Protein AF-A0A7L5YR96-F1 (afdb_monomer)

pLDDT: mean 76.92, std 17.86, range [27.09, 94.38]

Structure (mmCIF, N/CA/C/O backbone):
data_AF-A0A7L5YR96-F1
#
_entry.id   AF-A0A7L5YR96-F1
#
loop_
_atom_site.group_PDB
_atom_site.id
_atom_site.type_symbol
_atom_site.label_atom_id
_atom_site.label_alt_id
_atom_site.label_comp_id
_atom_site.label_asym_id
_atom_site.label_entity_id
_atom_site.label_seq_id
_atom_site.pdbx_PDB_ins_code
_atom_site.Cartn_x
_atom_site.Cartn_y
_atom_site.Cartn_z
_atom_site.occupancy
_atom_site.B_iso_or_equiv
_atom_site.auth_seq_id
_atom_site.auth_comp_id
_atom_site.auth_asym_id
_atom_site.auth_atom_id
_atom_site.pdbx_PDB_model_num
ATOM 1 N N . MET A 1 1 ? 15.040 -2.020 7.146 1.00 27.22 1 MET A N 1
ATOM 2 C CA . MET A 1 1 ? 15.777 -1.276 6.102 1.00 27.22 1 MET A CA 1
ATOM 3 C C . MET A 1 1 ? 15.332 -1.789 4.742 1.00 27.22 1 MET A C 1
ATOM 5 O O . MET A 1 1 ? 15.624 -2.939 4.433 1.00 27.22 1 MET A O 1
ATOM 9 N N . VAL A 1 2 ? 14.549 -1.013 3.989 1.00 30.62 2 VAL A N 1
ATOM 10 C CA . VAL A 1 2 ? 14.102 -1.391 2.637 1.00 30.62 2 VAL A CA 1
ATOM 11 C C . VAL A 1 2 ? 14.179 -0.162 1.739 1.00 30.62 2 VAL A C 1
ATOM 13 O O . VAL A 1 2 ? 13.754 0.919 2.130 1.00 30.62 2 VAL A O 1
ATOM 16 N N . GLN A 1 3 ? 14.784 -0.348 0.570 1.00 27.09 3 GLN A N 1
ATOM 17 C CA . GLN A 1 3 ? 14.996 0.653 -0.468 1.00 27.09 3 GLN A CA 1
ATOM 18 C C . GLN A 1 3 ? 13.941 0.421 -1.555 1.00 27.09 3 GLN A C 1
ATOM 20 O O . GLN A 1 3 ? 13.821 -0.707 -2.019 1.00 27.09 3 GLN A O 1
ATOM 25 N N . VAL A 1 4 ? 13.187 1.455 -1.941 1.00 32.78 4 VAL A N 1
ATOM 26 C CA . VAL A 1 4 ? 12.098 1.356 -2.932 1.00 32.78 4 VAL A CA 1
ATOM 27 C C . VAL A 1 4 ? 12.521 2.068 -4.227 1.00 32.78 4 VAL A C 1
ATOM 29 O O . VAL A 1 4 ? 12.749 3.278 -4.185 1.00 32.78 4 VAL A O 1
ATOM 32 N N . PRO A 1 5 ? 12.679 1.363 -5.362 1.00 31.62 5 PRO A N 1
ATOM 33 C CA . PRO A 1 5 ? 13.009 1.973 -6.652 1.00 31.62 5 PRO A CA 1
ATOM 34 C C . PRO A 1 5 ? 11.765 2.454 -7.430 1.00 31.62 5 PRO A C 1
ATOM 36 O O . PRO A 1 5 ? 10.662 1.944 -7.249 1.00 31.62 5 PRO A O 1
ATOM 39 N N . ILE A 1 6 ? 11.965 3.431 -8.323 1.00 39.16 6 ILE A N 1
ATOM 40 C CA . ILE A 1 6 ? 10.932 4.061 -9.167 1.00 39.16 6 ILE A CA 1
ATOM 41 C C . ILE A 1 6 ? 10.651 3.191 -10.405 1.00 39.1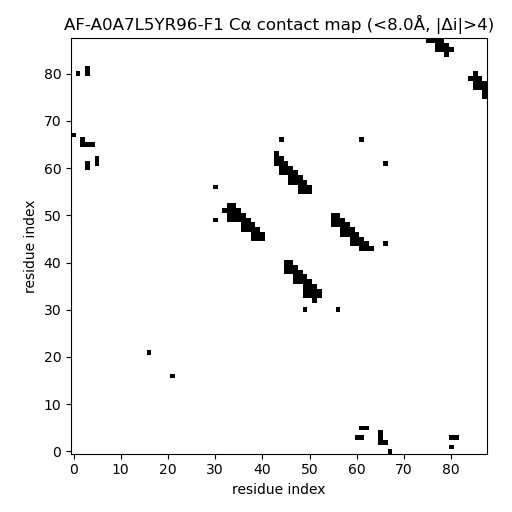6 6 ILE A C 1
ATOM 43 O O . ILE A 1 6 ? 11.584 2.792 -11.102 1.00 39.16 6 ILE A O 1
ATOM 47 N N . ILE A 1 7 ? 9.375 2.930 -10.715 1.00 47.34 7 ILE A N 1
ATOM 48 C CA . ILE A 1 7 ? 8.951 2.202 -11.924 1.00 47.34 7 ILE A CA 1
ATOM 49 C C . ILE A 1 7 ? 8.549 3.216 -13.005 1.00 47.34 7 ILE A C 1
ATOM 51 O O . ILE A 1 7 ? 7.482 3.817 -12.927 1.00 47.34 7 ILE A O 1
ATOM 55 N N . GLY A 1 8 ? 9.390 3.390 -14.028 1.00 38.50 8 GLY A N 1
ATOM 56 C CA . GLY A 1 8 ? 9.068 4.134 -15.250 1.00 38.50 8 GLY A CA 1
ATOM 57 C C . GLY A 1 8 ? 9.388 3.291 -16.485 1.00 38.50 8 GLY A C 1
ATOM 58 O O . GLY A 1 8 ? 10.531 2.880 -16.662 1.00 38.50 8 GLY A O 1
ATOM 59 N N . GLY A 1 9 ? 8.394 3.011 -17.332 1.00 42.75 9 GLY A N 1
ATOM 60 C CA . GLY A 1 9 ? 8.559 2.230 -18.564 1.00 42.75 9 GLY A CA 1
ATOM 61 C C . GLY A 1 9 ? 7.949 2.941 -19.773 1.00 42.75 9 GLY A C 1
ATOM 62 O O . GLY A 1 9 ? 6.752 3.217 -19.782 1.00 42.75 9 GLY A O 1
ATOM 63 N N . ARG A 1 10 ? 8.783 3.243 -20.780 1.00 47.28 10 ARG A N 1
ATOM 64 C CA . ARG A 1 10 ? 8.402 3.780 -22.102 1.00 47.28 10 ARG A CA 1
ATOM 65 C C . ARG A 1 10 ? 7.649 2.718 -22.914 1.00 47.28 10 ARG A C 1
ATOM 67 O O . ARG A 1 10 ? 8.073 1.567 -22.952 1.00 47.28 10 ARG A O 1
ATOM 74 N N . GLY A 1 11 ? 6.554 3.121 -23.560 1.00 45.53 11 GLY A N 1
ATOM 75 C CA . GLY A 1 11 ? 5.682 2.252 -24.352 1.00 45.53 11 GLY A CA 1
ATOM 76 C C . GLY A 1 11 ? 6.218 1.917 -25.748 1.00 45.53 11 GLY A C 1
ATOM 77 O O . GLY A 1 11 ? 6.778 2.773 -26.429 1.00 45.53 11 GLY A O 1
ATOM 78 N N . GLY A 1 12 ? 5.989 0.670 -26.158 1.00 41.38 12 GLY A N 1
ATOM 79 C CA . GLY A 1 12 ? 6.110 0.148 -27.518 1.00 41.38 12 GLY A CA 1
ATOM 80 C C . GLY A 1 12 ? 5.244 -1.111 -27.638 1.00 41.38 12 GLY A C 1
ATOM 81 O O . GLY A 1 12 ? 5.222 -1.924 -26.711 1.00 41.38 12 GLY A O 1
ATOM 82 N N . ASP A 1 13 ? 4.485 -1.232 -28.728 1.00 59.47 13 ASP A N 1
ATOM 83 C CA . ASP A 1 13 ? 3.529 -2.316 -28.970 1.00 59.47 13 ASP A CA 1
ATOM 84 C C . ASP A 1 13 ? 4.212 -3.685 -29.027 1.00 59.47 13 ASP A C 1
ATOM 86 O O . ASP A 1 13 ? 4.865 -4.053 -30.001 1.00 59.47 13 ASP A O 1
ATOM 90 N N . VAL A 1 14 ? 4.018 -4.472 -27.971 1.00 53.03 14 VAL A N 1
ATOM 91 C CA . VAL A 1 14 ? 4.382 -5.886 -27.911 1.00 53.03 14 VAL A CA 1
ATOM 92 C C . VAL A 1 14 ? 3.228 -6.609 -27.218 1.00 53.03 14 VAL A C 1
ATOM 94 O O . VAL A 1 14 ? 2.766 -6.170 -26.162 1.00 53.03 14 VAL A O 1
ATOM 97 N N . LYS A 1 15 ? 2.765 -7.747 -27.763 1.00 58.09 15 LYS A N 1
ATOM 98 C CA . LYS A 1 15 ? 2.035 -8.767 -26.981 1.00 58.09 15 LYS A CA 1
ATOM 99 C C . LYS 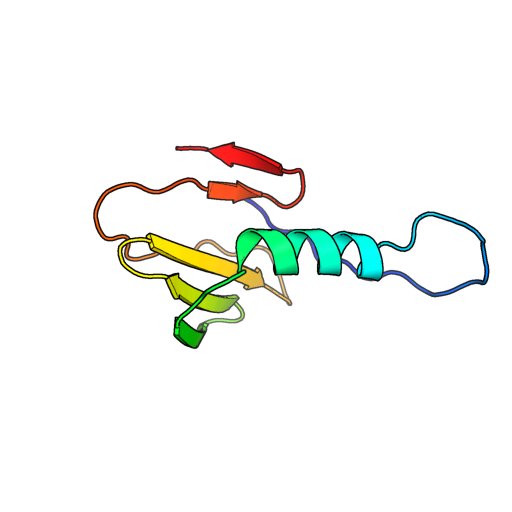A 1 15 ? 3.011 -9.361 -25.953 1.00 58.09 15 LYS A C 1
ATOM 101 O O . LYS A 1 15 ? 3.477 -10.484 -26.087 1.00 58.09 15 LYS A O 1
ATOM 106 N N . GLY A 1 16 ? 3.381 -8.550 -24.975 1.00 58.94 16 GLY A N 1
ATOM 107 C CA . GLY A 1 16 ? 4.249 -8.870 -23.856 1.00 58.94 16 GLY A CA 1
ATOM 108 C C . GLY A 1 16 ? 3.495 -8.681 -22.541 1.00 58.94 16 GLY A C 1
ATOM 109 O O . GLY A 1 16 ? 2.366 -8.172 -22.548 1.00 58.94 16 GLY A O 1
ATOM 110 N N . PRO A 1 17 ? 4.086 -9.111 -21.413 1.00 69.06 17 PRO A N 1
ATOM 111 C CA . PRO A 1 17 ? 3.504 -8.901 -20.091 1.00 69.06 17 PRO A CA 1
ATOM 112 C C . PRO A 1 17 ? 3.105 -7.433 -19.947 1.00 69.06 17 PRO A C 1
ATOM 114 O O . PRO A 1 17 ? 3.891 -6.550 -20.282 1.00 69.06 17 PRO A O 1
ATOM 117 N N . ARG A 1 18 ? 1.864 -7.179 -19.515 1.00 80.88 18 ARG A N 1
ATOM 118 C CA . ARG A 1 18 ? 1.308 -5.831 -19.346 1.00 80.88 18 ARG A CA 1
ATOM 119 C C . ARG A 1 18 ? 1.549 -5.417 -17.898 1.00 80.88 18 ARG A C 1
ATOM 121 O O . ARG A 1 18 ? 0.695 -5.702 -17.057 1.00 80.88 18 ARG A O 1
ATOM 128 N N . PRO A 1 19 ? 2.662 -4.736 -17.568 1.00 77.31 19 PRO A N 1
ATOM 129 C CA . PRO A 1 19 ? 3.098 -4.622 -16.179 1.00 77.31 19 PRO A CA 1
ATOM 130 C C . PRO A 1 19 ? 2.100 -3.819 -15.341 1.00 77.31 19 PRO A C 1
ATOM 132 O O . PRO A 1 19 ? 1.825 -4.166 -14.198 1.00 77.31 19 PRO A O 1
ATOM 135 N N . ALA A 1 20 ? 1.470 -2.805 -15.943 1.00 77.62 20 ALA A N 1
ATOM 136 C CA . ALA A 1 20 ? 0.396 -2.044 -15.310 1.00 77.62 20 ALA A CA 1
ATOM 137 C C . ALA A 1 20 ? -0.849 -2.901 -15.017 1.00 77.62 20 ALA A C 1
ATOM 139 O O . ALA A 1 20 ? -1.4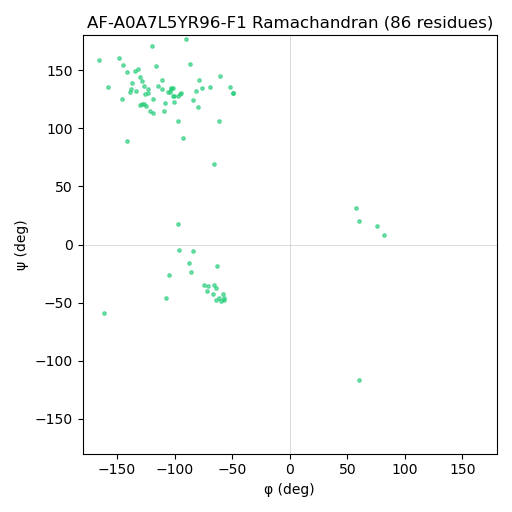73 -2.745 -13.970 1.00 77.62 20 ALA A O 1
ATOM 140 N N . PHE A 1 21 ? -1.202 -3.832 -15.909 1.00 81.81 21 PHE A N 1
ATOM 141 C CA . PHE A 1 21 ? -2.348 -4.721 -15.710 1.00 81.81 21 PHE A CA 1
ATOM 142 C C . PHE A 1 21 ? -2.072 -5.760 -14.618 1.00 81.81 21 PHE A C 1
ATOM 144 O O . PHE A 1 21 ? -2.939 -6.031 -13.790 1.00 81.81 21 PHE A O 1
ATOM 151 N N . ASP A 1 22 ? -0.860 -6.308 -14.563 1.00 81.44 22 ASP A N 1
ATOM 152 C CA . ASP A 1 22 ? -0.475 -7.257 -13.514 1.00 81.44 22 ASP A CA 1
ATOM 153 C C . ASP A 1 22 ? -0.328 -6.577 -12.141 1.00 81.44 22 ASP A C 1
ATOM 155 O O . ASP A 1 22 ? -0.753 -7.131 -11.120 1.00 81.44 22 ASP A O 1
ATOM 159 N N . ALA A 1 23 ? 0.167 -5.335 -12.110 1.00 74.56 23 ALA A N 1
ATOM 160 C CA . ALA A 1 23 ? 0.143 -4.502 -10.912 1.00 74.56 23 ALA A CA 1
ATOM 161 C C . ALA A 1 23 ? -1.299 -4.240 -10.451 1.00 74.56 23 ALA A C 1
ATOM 163 O O . ALA A 1 23 ? -1.611 -4.437 -9.277 1.00 74.56 23 ALA A O 1
ATOM 164 N N . PHE A 1 24 ? -2.201 -3.886 -11.375 1.00 79.62 24 PHE A N 1
ATOM 165 C CA . PHE A 1 24 ? -3.616 -3.683 -11.065 1.00 79.62 24 PHE A CA 1
ATOM 166 C C . PHE A 1 24 ? -4.260 -4.927 -10.441 1.00 79.62 24 PHE A C 1
ATOM 168 O O . PHE A 1 24 ? -4.888 -4.809 -9.392 1.00 79.62 24 PHE A O 1
ATOM 175 N N . LYS A 1 25 ? -4.057 -6.126 -11.012 1.00 83.25 25 LYS A N 1
ATOM 176 C CA . LYS A 1 25 ? -4.576 -7.381 -10.428 1.00 83.25 25 LYS A CA 1
ATOM 177 C C . LYS A 1 25 ? -4.076 -7.589 -9.001 1.00 83.25 25 LYS A C 1
ATOM 179 O O . LYS A 1 25 ? -4.855 -7.921 -8.111 1.00 83.25 25 LYS A O 1
ATOM 184 N N . THR A 1 26 ? -2.777 -7.383 -8.788 1.00 81.12 26 THR A N 1
ATOM 185 C CA . THR A 1 26 ? -2.136 -7.537 -7.476 1.00 81.12 26 THR A CA 1
ATOM 186 C C . THR A 1 26 ? -2.752 -6.598 -6.445 1.00 81.12 26 THR A C 1
ATOM 188 O O . THR A 1 26 ? -3.121 -7.036 -5.352 1.00 81.12 26 THR A O 1
ATOM 191 N N . VAL A 1 27 ? -2.887 -5.320 -6.804 1.00 80.75 27 VAL A N 1
ATOM 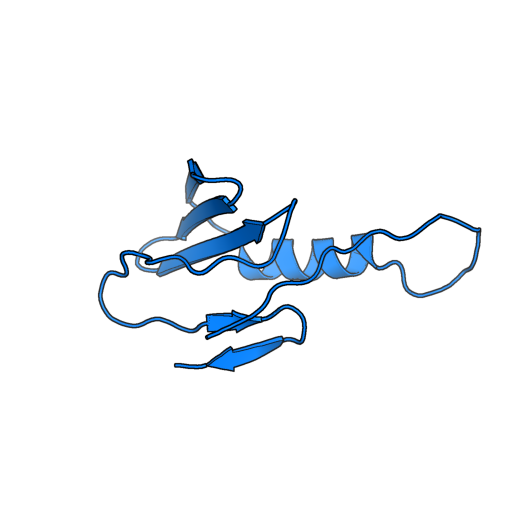192 C CA . VAL A 1 27 ? -3.459 -4.277 -5.946 1.00 80.75 27 VAL A CA 1
ATOM 193 C C . VAL A 1 27 ? -4.928 -4.567 -5.656 1.00 80.75 27 VAL A C 1
ATOM 195 O O . VAL A 1 27 ? -5.322 -4.574 -4.492 1.00 80.75 27 VAL A O 1
ATOM 198 N N . ALA A 1 28 ? -5.721 -4.884 -6.681 1.00 83.38 28 ALA A N 1
ATOM 199 C CA . ALA A 1 28 ? -7.134 -5.213 -6.531 1.00 83.38 28 ALA A CA 1
ATOM 200 C C . ALA A 1 28 ? -7.343 -6.404 -5.583 1.00 83.38 28 ALA A C 1
ATOM 202 O O . ALA A 1 28 ? -8.200 -6.340 -4.707 1.00 83.38 28 ALA A O 1
ATOM 203 N N . ALA A 1 29 ? -6.521 -7.452 -5.688 1.00 82.44 29 ALA A N 1
ATOM 204 C CA . ALA A 1 29 ? -6.602 -8.613 -4.803 1.00 82.44 29 ALA A CA 1
ATOM 205 C C . ALA A 1 29 ? -6.239 -8.282 -3.344 1.00 82.44 29 ALA A C 1
ATOM 207 O O . ALA A 1 29 ? -6.914 -8.730 -2.418 1.00 82.44 29 ALA A O 1
ATOM 208 N N . HIS A 1 30 ? -5.184 -7.493 -3.114 1.00 76.94 30 HIS A N 1
ATOM 209 C CA . HIS A 1 30 ? -4.734 -7.175 -1.753 1.00 76.94 30 HIS A CA 1
ATOM 210 C C . HIS A 1 30 ? -5.644 -6.172 -1.045 1.00 76.94 30 HIS A C 1
ATOM 212 O O . HIS A 1 30 ? -5.841 -6.276 0.170 1.00 76.94 30 HIS A O 1
ATOM 218 N N . LEU A 1 31 ? -6.205 -5.227 -1.800 1.00 82.62 31 LEU A N 1
ATOM 219 C CA . LEU A 1 31 ? -7.025 -4.143 -1.272 1.00 82.62 31 LEU A CA 1
ATOM 220 C C . LEU A 1 31 ? -8.528 -4.434 -1.333 1.00 82.62 31 LEU A C 1
ATOM 222 O O . LEU A 1 31 ? -9.304 -3.647 -0.804 1.00 82.62 31 LEU A O 1
ATOM 226 N N . ALA A 1 32 ? -8.964 -5.553 -1.917 1.00 87.25 32 ALA A N 1
ATOM 227 C CA . ALA A 1 32 ? -10.377 -5.919 -1.946 1.00 87.25 32 ALA A CA 1
ATOM 228 C C . ALA A 1 32 ? -11.023 -5.816 -0.550 1.00 87.25 32 ALA A C 1
ATOM 230 O O . ALA A 1 32 ? -10.491 -6.326 0.447 1.00 87.25 32 ALA A O 1
ATOM 231 N N . GLY A 1 33 ? -12.173 -5.139 -0.505 1.00 89.06 33 GLY A N 1
ATOM 232 C CA . GLY A 1 33 ? -12.981 -4.973 0.701 1.00 89.06 33 GLY A CA 1
ATOM 233 C C . GLY A 1 33 ? -12.456 -3.956 1.717 1.00 89.06 33 GLY A C 1
ATOM 234 O O . GLY A 1 33 ? -12.900 -4.003 2.861 1.00 89.06 33 GLY A O 1
ATOM 235 N N . PHE A 1 34 ? -11.520 -3.065 1.362 1.00 92.62 34 PHE A N 1
ATOM 236 C CA . PHE A 1 34 ? -11.195 -1.935 2.240 1.00 92.62 34 PHE A CA 1
ATOM 237 C C . PHE A 1 34 ? -12.435 -1.051 2.465 1.00 92.62 34 PHE A C 1
ATOM 239 O O . PHE A 1 34 ? -13.253 -0.869 1.565 1.00 92.62 34 PHE A O 1
ATOM 246 N N . THR A 1 35 ? -12.565 -0.496 3.665 1.00 94.38 35 THR A N 1
ATOM 2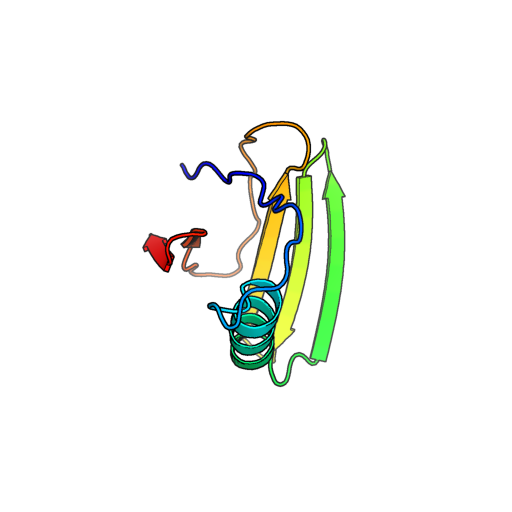47 C CA . THR A 1 35 ? -13.689 0.364 4.068 1.00 94.38 35 THR A CA 1
ATOM 248 C C . THR A 1 35 ? -13.304 1.835 4.116 1.00 94.38 35 THR A C 1
ATOM 250 O O . THR A 1 35 ? -14.153 2.701 3.931 1.00 94.38 35 THR A O 1
ATOM 253 N N . ALA A 1 36 ? -12.023 2.129 4.343 1.00 93.31 36 ALA A N 1
ATOM 254 C CA . ALA A 1 36 ? -11.489 3.483 4.342 1.00 93.31 36 ALA A CA 1
ATOM 255 C C . ALA A 1 36 ? -10.069 3.515 3.767 1.00 93.31 36 ALA A C 1
ATOM 257 O O . ALA A 1 36 ? -9.336 2.523 3.815 1.00 93.31 36 ALA A O 1
ATOM 258 N N . ALA A 1 37 ? -9.687 4.673 3.232 1.00 92.81 37 ALA A N 1
ATOM 259 C CA . ALA A 1 37 ? -8.334 4.949 2.777 1.00 92.81 37 ALA A CA 1
ATOM 260 C C . ALA A 1 37 ? -7.907 6.354 3.215 1.00 92.81 37 ALA A C 1
ATOM 262 O O . ALA A 1 37 ? -8.682 7.307 3.121 1.00 92.81 37 ALA A O 1
ATOM 263 N N . ARG A 1 38 ? -6.659 6.487 3.666 1.00 93.81 38 ARG A N 1
ATOM 264 C CA . ARG A 1 38 ? -6.043 7.756 4.059 1.00 93.81 38 ARG A CA 1
ATOM 265 C C . ARG A 1 38 ? -4.744 7.957 3.293 1.00 93.81 38 ARG A C 1
ATOM 267 O O . ARG A 1 38 ? -3.892 7.074 3.277 1.00 93.81 38 ARG A O 1
ATOM 274 N N . LEU A 1 39 ? -4.602 9.127 2.680 1.00 93.44 39 LEU A N 1
ATOM 275 C CA . LEU A 1 39 ? -3.395 9.564 1.987 1.00 93.44 39 LEU A CA 1
ATOM 276 C C . LEU A 1 39 ? -2.609 10.519 2.885 1.00 93.44 39 LEU A C 1
ATOM 278 O O . LEU A 1 39 ? -3.146 11.526 3.343 1.00 93.44 39 LEU A O 1
ATOM 282 N N . GLU A 1 40 ? -1.328 10.235 3.076 1.00 91.75 40 GLU A N 1
ATOM 283 C CA . GLU A 1 40 ? -0.397 11.083 3.812 1.00 91.75 40 GLU A CA 1
ATOM 284 C C . GLU A 1 40 ? 0.829 11.369 2.946 1.00 91.75 40 GLU A C 1
ATOM 286 O O . GLU A 1 40 ? 1.361 10.487 2.269 1.00 91.75 40 GLU A O 1
ATOM 291 N N . ARG A 1 41 ? 1.278 12.625 2.950 1.00 91.25 41 ARG A N 1
ATOM 292 C CA . ARG A 1 41 ? 2.479 13.061 2.233 1.00 91.25 41 ARG A CA 1
ATOM 293 C C . ARG A 1 41 ? 3.397 13.772 3.209 1.00 91.25 41 ARG A C 1
ATOM 295 O O . ARG A 1 41 ? 3.002 14.772 3.802 1.00 91.25 41 ARG A O 1
ATOM 302 N N . GLN A 1 42 ? 4.616 13.271 3.367 1.00 83.94 42 GLN A N 1
ATOM 303 C CA . GLN A 1 42 ? 5.599 13.856 4.272 1.00 83.94 42 GLN A CA 1
ATOM 304 C C . GLN A 1 42 ? 7.007 13.701 3.703 1.00 83.94 42 GLN A C 1
ATOM 306 O O . GLN A 1 42 ? 7.448 12.597 3.397 1.00 83.94 42 GLN A O 1
ATOM 311 N N . GLY A 1 43 ? 7.733 14.814 3.566 1.00 79.94 43 GLY A N 1
ATOM 312 C CA . GLY A 1 43 ? 9.161 14.791 3.225 1.00 79.94 43 GLY A CA 1
ATOM 313 C C . GLY A 1 43 ? 9.508 14.081 1.908 1.00 79.94 43 GLY A C 1
ATOM 314 O O . GLY A 1 43 ? 10.572 13.472 1.811 1.00 79.94 43 GLY A O 1
ATOM 315 N N . GLY A 1 44 ? 8.616 14.121 0.910 1.00 86.38 44 GLY A N 1
ATOM 316 C CA . GLY A 1 44 ? 8.798 13.442 -0.383 1.00 86.38 44 GLY A CA 1
ATOM 317 C C . GLY A 1 44 ? 8.446 11.949 -0.383 1.00 86.38 44 GLY A C 1
ATOM 318 O O . GLY A 1 44 ? 8.704 11.263 -1.372 1.00 86.38 44 GLY A O 1
ATOM 319 N N . VAL A 1 45 ? 7.864 11.452 0.710 1.00 90.31 45 VAL A N 1
ATOM 320 C CA . VAL A 1 45 ? 7.259 10.122 0.801 1.00 90.31 45 VAL A CA 1
ATOM 321 C C . VAL A 1 45 ? 5.747 10.266 0.734 1.00 90.31 45 VAL A C 1
ATOM 323 O O . VAL A 1 45 ? 5.165 11.107 1.425 1.00 90.31 45 VAL A O 1
ATOM 326 N N . THR A 1 46 ? 5.120 9.422 -0.075 1.00 93.31 46 THR A N 1
ATOM 327 C CA . THR A 1 46 ? 3.672 9.249 -0.092 1.00 93.31 46 THR A CA 1
ATOM 328 C C . THR A 1 46 ? 3.332 7.922 0.569 1.00 93.31 46 THR A C 1
ATOM 330 O O . THR A 1 46 ? 3.928 6.892 0.250 1.00 93.31 46 THR A O 1
ATOM 333 N N . ALA A 1 47 ? 2.376 7.954 1.493 1.00 91.81 47 ALA A N 1
ATOM 334 C CA . ALA A 1 47 ? 1.821 6.789 2.157 1.00 91.81 47 ALA A CA 1
ATOM 335 C C . ALA A 1 47 ? 0.308 6.747 1.933 1.00 91.81 47 ALA A C 1
ATOM 337 O O . ALA A 1 47 ? -0.381 7.753 2.098 1.00 91.81 47 ALA A O 1
ATOM 338 N N . VAL A 1 48 ? -0.214 5.579 1.572 1.00 92.12 48 VAL A N 1
ATOM 339 C CA . VAL A 1 48 ? -1.655 5.331 1.505 1.00 92.12 48 VAL A CA 1
ATOM 340 C C . VAL A 1 48 ? -1.984 4.178 2.433 1.00 92.12 48 VAL A C 1
ATOM 342 O O . VAL A 1 48 ? -1.541 3.053 2.202 1.00 92.12 48 VAL A O 1
ATOM 345 N N . THR A 1 49 ? -2.749 4.458 3.482 1.00 92.06 49 THR A N 1
ATOM 346 C CA . THR A 1 49 ? -3.211 3.459 4.446 1.00 92.06 49 THR A CA 1
ATOM 347 C C . THR A 1 49 ? -4.646 3.076 4.140 1.00 92.06 49 THR A C 1
ATOM 349 O O . THR A 1 49 ? -5.530 3.926 4.129 1.00 92.06 49 THR A O 1
ATOM 352 N N . PHE A 1 50 ? -4.866 1.786 3.919 1.00 91.38 50 PHE A N 1
ATOM 353 C CA . PHE A 1 50 ? -6.168 1.169 3.726 1.00 91.38 50 PHE A CA 1
ATOM 354 C C . PHE A 1 50 ? -6.584 0.447 5.002 1.00 91.38 50 PHE A C 1
ATOM 356 O O . PHE A 1 50 ? -5.795 -0.314 5.572 1.00 91.38 50 PHE A O 1
ATOM 363 N N . GLU A 1 51 ? -7.825 0.653 5.421 1.00 91.62 51 GLU A N 1
ATOM 364 C CA . GLU A 1 51 ? -8.435 -0.019 6.565 1.00 91.62 51 GLU A CA 1
ATOM 365 C C . GLU A 1 51 ? -9.406 -1.093 6.073 1.00 91.62 51 GLU A C 1
ATOM 367 O O . GLU A 1 51 ? -10.235 -0.838 5.198 1.00 91.62 51 GLU A O 1
ATOM 372 N N . ARG A 1 52 ? -9.298 -2.303 6.626 1.00 89.81 52 ARG A N 1
ATOM 373 C CA . ARG A 1 52 ? -10.197 -3.430 6.365 1.00 89.81 52 ARG A CA 1
ATOM 374 C C . ARG A 1 52 ? -10.445 -4.187 7.665 1.00 89.81 52 ARG A C 1
ATOM 376 O O . ARG A 1 52 ? -9.715 -5.124 7.988 1.00 89.81 52 ARG A O 1
ATOM 383 N N . GLY A 1 53 ? -11.471 -3.767 8.402 1.00 87.38 53 GLY A N 1
ATOM 384 C CA . GLY A 1 53 ? -11.802 -4.342 9.705 1.00 87.38 53 GLY A CA 1
ATOM 385 C C . GLY A 1 53 ? -10.644 -4.191 10.692 1.00 87.38 53 GLY A C 1
ATOM 386 O O . GLY A 1 53 ? -10.247 -3.080 11.028 1.00 87.38 53 GLY A O 1
ATOM 387 N N . ASP A 1 54 ? -10.084 -5.313 11.132 1.00 86.19 54 ASP A N 1
ATOM 388 C CA . ASP A 1 54 ? -8.955 -5.383 12.065 1.00 86.19 54 ASP A CA 1
ATOM 389 C C . ASP A 1 54 ? -7.577 -5.246 11.391 1.00 86.19 54 ASP A C 1
ATOM 391 O O . ASP A 1 54 ? -6.550 -5.169 12.072 1.00 86.19 54 ASP A O 1
ATOM 395 N N . ARG A 1 55 ? -7.533 -5.197 10.055 1.00 85.62 55 ARG A N 1
ATOM 396 C CA . ARG A 1 55 ? -6.294 -5.165 9.281 1.00 85.62 55 ARG A CA 1
ATOM 397 C C . ARG A 1 55 ? -6.086 -3.819 8.604 1.00 85.62 55 ARG A C 1
ATOM 399 O O . ARG A 1 55 ? -6.958 -3.311 7.904 1.00 85.62 55 ARG A O 1
ATOM 406 N N . THR A 1 56 ? -4.871 -3.296 8.723 1.00 89.88 56 THR A N 1
ATOM 407 C CA . THR A 1 56 ? -4.408 -2.140 7.954 1.00 89.88 56 THR A CA 1
ATOM 408 C C . THR A 1 56 ? -3.334 -2.546 6.952 1.00 89.88 56 THR A C 1
ATOM 410 O O . THR A 1 56 ? -2.491 -3.402 7.225 1.00 89.88 56 THR A O 1
ATOM 413 N N . THR A 1 57 ? -3.378 -1.948 5.762 1.00 89.69 57 THR A N 1
ATOM 414 C CA . THR A 1 57 ? -2.339 -2.094 4.733 1.00 89.69 57 THR A CA 1
ATOM 415 C C . THR A 1 57 ? -1.854 -0.710 4.345 1.00 89.69 57 THR A C 1
ATOM 417 O O . THR A 1 57 ? -2.644 0.087 3.854 1.00 89.69 57 THR A O 1
ATOM 420 N N . THR A 1 58 ? -0.569 -0.421 4.543 1.00 90.62 58 THR A N 1
ATOM 421 C CA . THR A 1 58 ? 0.027 0.853 4.123 1.00 90.62 58 THR A CA 1
ATOM 422 C C . THR A 1 58 ? 0.948 0.623 2.933 1.00 90.62 58 THR A C 1
ATOM 424 O O . THR A 1 58 ? 1.903 -0.145 3.029 1.00 90.62 58 THR A O 1
ATOM 427 N N . VAL A 1 59 ? 0.667 1.298 1.820 1.00 90.25 59 VAL A N 1
ATOM 428 C CA . VAL A 1 59 ? 1.528 1.340 0.633 1.00 90.25 59 VAL A CA 1
ATOM 429 C C . VAL A 1 59 ? 2.356 2.614 0.692 1.00 90.25 59 VAL A C 1
ATOM 431 O O . VAL A 1 59 ? 1.792 3.692 0.867 1.00 90.25 59 VAL A O 1
ATOM 434 N N . LEU A 1 60 ? 3.678 2.500 0.555 1.00 90.56 60 LEU A N 1
ATOM 435 C CA . LEU A 1 60 ? 4.593 3.639 0.623 1.00 90.56 60 LEU A CA 1
ATOM 436 C C . LEU A 1 60 ? 5.519 3.684 -0.582 1.00 90.56 60 LEU A C 1
ATOM 438 O O . LEU A 1 60 ? 6.046 2.655 -1.000 1.00 90.56 60 LEU A O 1
ATOM 442 N N . TRP A 1 61 ? 5.767 4.888 -1.084 1.00 91.56 61 TRP A N 1
ATOM 443 C CA . TRP A 1 61 ? 6.790 5.139 -2.092 1.00 91.56 61 TRP A CA 1
ATOM 444 C C . TRP A 1 61 ? 7.389 6.535 -1.933 1.00 91.56 61 TRP A C 1
ATOM 446 O O . TRP A 1 61 ? 6.805 7.430 -1.321 1.00 91.56 61 TRP A O 1
ATOM 456 N N . SER A 1 62 ? 8.573 6.716 -2.507 1.00 92.75 62 SER A N 1
ATOM 457 C CA . SER A 1 62 ? 9.250 8.005 -2.635 1.00 92.75 62 SER A CA 1
ATOM 458 C C . SER A 1 62 ? 9.543 8.266 -4.106 1.00 92.75 62 SER A C 1
ATOM 460 O O . SER A 1 62 ? 10.123 7.407 -4.768 1.00 92.75 62 SER A O 1
ATOM 462 N N . GLU A 1 63 ? 9.190 9.443 -4.611 1.00 82.50 63 GLU A N 1
ATOM 463 C CA . GLU A 1 63 ? 9.369 9.775 -6.036 1.00 82.50 63 GLU A CA 1
ATOM 464 C C . GLU A 1 63 ? 10.746 10.363 -6.356 1.00 82.50 63 GLU A C 1
ATOM 466 O O . GLU A 1 63 ? 11.140 10.421 -7.514 1.00 82.50 63 GLU A O 1
ATOM 471 N N . VAL A 1 64 ? 11.486 10.806 -5.336 1.00 81.62 64 VAL A N 1
ATOM 472 C CA . VAL A 1 64 ? 12.702 11.613 -5.531 1.00 81.62 64 VAL A CA 1
ATOM 473 C C . VAL A 1 64 ? 13.977 10.828 -5.229 1.00 81.62 64 VAL A C 1
ATOM 475 O O . VAL A 1 64 ? 14.943 10.897 -5.978 1.00 81.62 64 VAL A O 1
ATOM 478 N N . ALA A 1 65 ? 14.006 10.094 -4.117 1.00 82.81 65 ALA A N 1
ATOM 479 C CA . ALA A 1 65 ? 15.166 9.325 -3.672 1.00 82.81 65 ALA A CA 1
ATOM 480 C C . ALA A 1 65 ? 14.748 8.341 -2.573 1.00 82.81 65 ALA A C 1
ATOM 482 O O . ALA A 1 65 ? 13.753 8.613 -1.897 1.00 82.81 65 ALA A O 1
ATOM 483 N N . PRO A 1 66 ? 15.514 7.263 -2.323 1.00 85.25 66 PRO A N 1
ATOM 484 C CA . PRO A 1 66 ? 15.304 6.400 -1.166 1.00 85.25 66 PRO A CA 1
ATOM 485 C C . PRO A 1 66 ? 15.234 7.188 0.149 1.00 85.25 66 PRO A C 1
ATOM 487 O O . PRO A 1 66 ? 16.050 8.076 0.402 1.00 85.25 66 PRO A O 1
ATOM 490 N N . ARG A 1 67 ? 14.266 6.850 1.007 1.00 85.06 67 ARG A N 1
ATOM 491 C CA . ARG A 1 67 ? 14.051 7.497 2.310 1.00 85.06 67 ARG A CA 1
ATOM 492 C C . ARG A 1 67 ? 13.819 6.466 3.405 1.00 85.06 67 ARG A C 1
ATOM 494 O O . ARG A 1 67 ? 13.221 5.418 3.175 1.00 85.06 67 ARG A O 1
ATOM 501 N N . THR A 1 68 ? 14.235 6.818 4.616 1.00 84.69 68 THR A N 1
ATOM 502 C CA . THR A 1 68 ? 13.889 6.085 5.836 1.00 84.69 68 THR A CA 1
ATOM 503 C C . THR A 1 68 ? 12.671 6.736 6.473 1.00 84.69 68 THR A C 1
ATOM 505 O O . THR A 1 68 ? 12.657 7.950 6.671 1.00 84.69 68 THR A O 1
ATOM 508 N N . VAL A 1 69 ? 11.664 5.932 6.811 1.00 83.19 69 VAL A N 1
ATOM 509 C CA . VAL A 1 69 ? 10.434 6.396 7.462 1.00 83.19 69 VAL A CA 1
ATOM 510 C C . VAL A 1 69 ? 10.109 5.546 8.679 1.00 83.19 69 VAL A C 1
ATOM 512 O O . VAL A 1 69 ? 10.327 4.334 8.679 1.00 83.19 69 VAL A O 1
ATOM 515 N N . ALA A 1 70 ? 9.576 6.194 9.712 1.00 82.69 70 ALA A N 1
ATOM 516 C CA . ALA A 1 70 ? 8.980 5.526 10.858 1.00 82.69 70 ALA A CA 1
ATOM 517 C C . ALA A 1 70 ? 7.469 5.429 10.637 1.00 82.69 70 ALA A C 1
ATOM 519 O O . ALA A 1 70 ? 6.821 6.427 10.324 1.00 82.69 70 ALA A O 1
ATOM 520 N N . LEU A 1 71 ? 6.911 4.232 10.807 1.00 77.38 71 LEU A N 1
ATOM 521 C CA . LEU A 1 71 ? 5.477 3.989 10.687 1.00 77.38 71 LEU A CA 1
ATOM 522 C C . LEU A 1 71 ? 4.923 3.580 12.040 1.00 77.38 71 LEU A C 1
ATOM 524 O O . LEU A 1 71 ? 5.512 2.757 12.738 1.00 77.38 71 LEU A O 1
ATOM 528 N N . ARG A 1 72 ? 3.770 4.141 12.397 1.00 72.12 72 ARG A N 1
ATOM 529 C CA . ARG A 1 72 ? 3.012 3.675 13.556 1.00 72.12 72 ARG A CA 1
ATOM 530 C C . ARG A 1 72 ? 2.243 2.422 13.141 1.00 72.12 72 ARG A C 1
ATOM 532 O O . ARG A 1 72 ? 1.400 2.494 12.252 1.00 72.12 72 ARG A O 1
ATOM 539 N N . HIS A 1 73 ? 2.518 1.283 13.774 1.00 71.06 73 HIS A N 1
ATOM 540 C CA . HIS A 1 73 ? 1.747 0.047 13.600 1.00 71.06 73 HIS A CA 1
ATOM 541 C C . HIS A 1 73 ? 1.066 -0.341 14.920 1.00 71.06 73 HIS A C 1
ATOM 543 O O . HIS A 1 73 ? 1.526 0.042 15.993 1.00 71.06 73 HIS A O 1
ATOM 549 N N . ARG A 1 74 ? -0.061 -1.065 14.856 1.00 67.56 74 ARG A N 1
ATOM 550 C CA . ARG A 1 74 ? -0.885 -1.350 16.049 1.00 67.56 74 ARG A CA 1
ATOM 551 C C . ARG A 1 74 ? -0.459 -2.576 16.868 1.00 67.56 74 ARG A C 1
ATOM 553 O O . ARG A 1 74 ? -0.798 -2.621 18.042 1.00 67.56 74 ARG A O 1
ATOM 560 N N . ALA A 1 75 ? 0.249 -3.552 16.291 1.00 68.19 75 ALA A N 1
ATOM 561 C CA . ALA A 1 75 ? 0.706 -4.740 17.033 1.00 68.19 75 ALA A CA 1
ATOM 562 C C . ALA A 1 75 ? 1.848 -5.496 16.330 1.00 68.19 75 ALA A C 1
ATOM 564 O O . ALA A 1 75 ? 2.942 -5.624 16.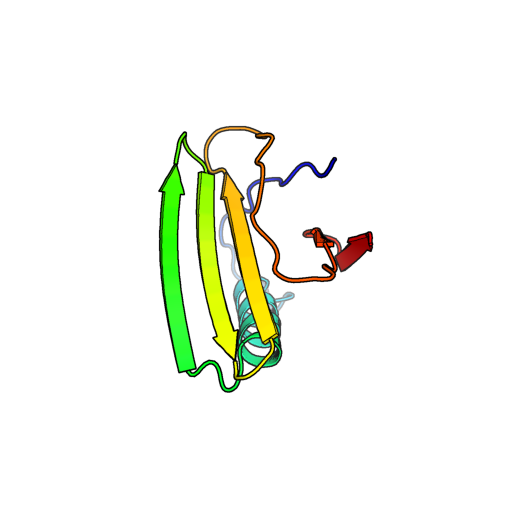871 1.00 68.19 75 ALA A O 1
ATOM 565 N N . GLN A 1 76 ? 1.615 -5.965 15.099 1.00 78.06 76 GLN A N 1
ATOM 566 C CA . GLN A 1 76 ? 2.577 -6.708 14.275 1.00 78.06 76 GLN A CA 1
ATOM 567 C C . GLN A 1 76 ? 2.448 -6.267 12.813 1.00 78.06 76 GLN A C 1
ATOM 569 O O . GLN A 1 76 ? 1.364 -5.874 12.381 1.00 78.06 76 GLN A O 1
ATOM 574 N N . GLY A 1 77 ? 3.547 -6.299 12.062 1.00 81.69 77 GLY A N 1
ATOM 575 C CA . GLY A 1 77 ? 3.585 -5.876 10.664 1.00 81.69 77 GLY A CA 1
ATOM 576 C C . GLY A 1 77 ? 4.279 -6.906 9.782 1.00 81.69 77 GLY A C 1
ATOM 577 O O . GLY A 1 77 ? 5.148 -7.645 10.233 1.00 81.69 77 GLY A O 1
ATOM 578 N N . LEU A 1 78 ? 3.885 -6.952 8.512 1.00 86.88 78 LEU A N 1
ATOM 579 C CA . LEU A 1 78 ? 4.629 -7.645 7.469 1.00 86.88 78 LEU A CA 1
ATOM 580 C C . LEU A 1 78 ? 5.025 -6.609 6.427 1.00 86.88 78 LEU A C 1
ATOM 582 O O . LEU A 1 78 ? 4.165 -6.064 5.737 1.00 86.88 78 LEU A O 1
ATOM 586 N N . LEU A 1 79 ? 6.321 -6.355 6.309 1.00 88.00 79 LEU A N 1
ATOM 587 C CA . LEU A 1 79 ? 6.862 -5.521 5.253 1.00 88.00 79 LEU A CA 1
ATOM 588 C C . LEU A 1 79 ? 7.068 -6.377 4.005 1.00 88.00 79 LEU A C 1
ATOM 590 O O . LEU A 1 79 ? 7.753 -7.400 4.049 1.00 88.00 79 LEU A O 1
ATOM 594 N N . VAL A 1 80 ? 6.470 -5.950 2.900 1.00 86.00 80 VAL A N 1
ATOM 595 C CA . VAL A 1 80 ? 6.636 -6.568 1.584 1.00 86.00 80 VAL A CA 1
ATOM 596 C C . VAL A 1 80 ? 7.238 -5.524 0.656 1.00 86.00 80 VAL A C 1
ATOM 598 O O . VAL A 1 80 ? 6.703 -4.423 0.562 1.00 86.00 80 VAL A O 1
ATOM 601 N N . ASP A 1 81 ? 8.363 -5.847 0.021 1.00 85.69 81 ASP A N 1
ATOM 602 C CA . ASP A 1 81 ? 9.002 -4.956 -0.953 1.00 85.69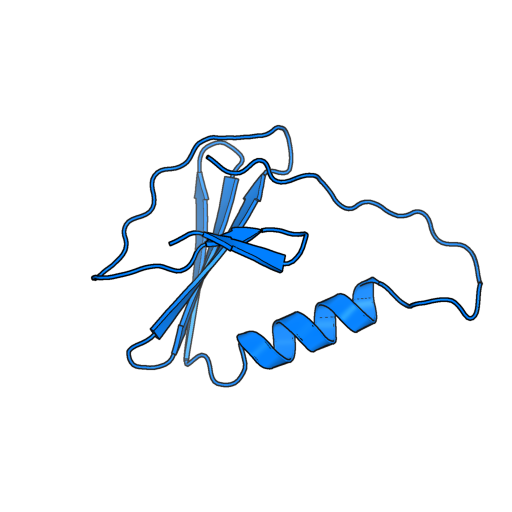 81 ASP A CA 1
ATOM 603 C C . ASP A 1 81 ? 8.509 -5.198 -2.389 1.00 85.69 81 ASP A C 1
ATOM 605 O O . ASP A 1 81 ? 7.707 -6.096 -2.654 1.00 85.69 81 ASP A O 1
ATOM 609 N N . GLU A 1 82 ? 8.993 -4.394 -3.335 1.00 77.69 82 GLU A N 1
ATOM 610 C CA . GLU A 1 82 ? 8.579 -4.429 -4.739 1.00 77.69 82 GLU A CA 1
ATOM 611 C C . GLU A 1 82 ? 8.903 -5.754 -5.446 1.00 77.69 82 GLU A C 1
ATOM 613 O O . GLU A 1 82 ? 8.309 -6.070 -6.474 1.00 77.69 82 GLU A O 1
ATOM 618 N N . ARG A 1 83 ? 9.825 -6.553 -4.891 1.00 78.75 83 ARG A N 1
ATOM 619 C CA . ARG A 1 83 ? 10.180 -7.892 -5.388 1.00 78.75 83 ARG A CA 1
ATOM 620 C C . ARG A 1 83 ? 9.454 -8.998 -4.626 1.00 78.75 83 ARG A C 1
ATOM 622 O O . ARG A 1 83 ? 9.883 -10.150 -4.661 1.00 78.75 83 ARG A O 1
ATOM 629 N N . ALA A 1 84 ? 8.384 -8.645 -3.915 1.00 79.12 84 ALA A N 1
ATOM 630 C CA . ALA A 1 84 ? 7.598 -9.526 -3.062 1.00 79.12 84 ALA A CA 1
ATOM 631 C C . ALA A 1 84 ? 8.393 -10.175 -1.912 1.00 79.12 84 ALA A C 1
ATOM 633 O O . ALA A 1 84 ? 7.949 -11.176 -1.336 1.00 79.12 84 ALA A O 1
ATOM 634 N N . ARG A 1 85 ? 9.552 -9.616 -1.527 1.00 84.56 85 ARG A N 1
ATOM 635 C CA . ARG A 1 85 ? 10.309 -10.133 -0.379 1.00 84.56 85 ARG A CA 1
ATOM 636 C C . ARG A 1 85 ? 9.642 -9.686 0.911 1.00 84.56 85 ARG A C 1
ATOM 638 O O . ARG A 1 85 ? 9.274 -8.527 1.069 1.00 84.56 85 ARG A O 1
ATOM 645 N N . ARG A 1 86 ? 9.512 -10.628 1.841 1.00 88.94 86 ARG A N 1
ATOM 646 C CA . ARG A 1 86 ? 8.803 -10.470 3.114 1.00 88.94 86 ARG A CA 1
ATOM 647 C C . ARG A 1 86 ? 9.791 -10.245 4.255 1.00 88.94 86 ARG A C 1
ATOM 649 O O . ARG A 1 86 ? 10.773 -10.974 4.362 1.00 88.94 86 ARG A O 1
ATOM 656 N N . ARG A 1 87 ? 9.515 -9.277 5.127 1.00 82.94 87 ARG A N 1
A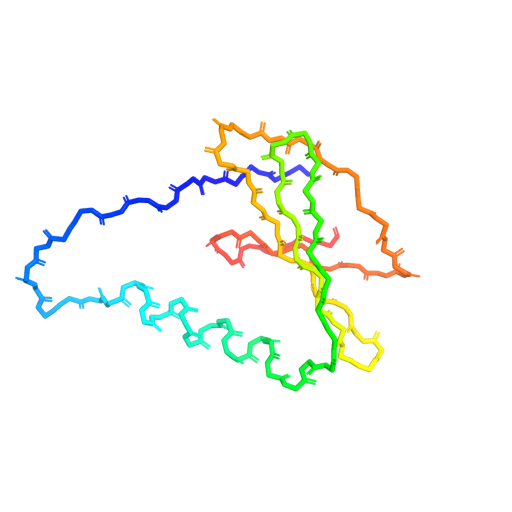TOM 657 C CA . ARG A 1 87 ? 10.251 -9.020 6.373 1.00 82.94 87 ARG A CA 1
ATOM 658 C C . ARG A 1 87 ? 9.258 -8.808 7.515 1.00 82.94 87 ARG A C 1
ATOM 660 O O . ARG A 1 87 ? 8.283 -8.082 7.334 1.00 82.94 87 ARG A O 1
ATOM 667 N N . ARG A 1 88 ? 9.486 -9.474 8.644 1.00 76.31 88 ARG A N 1
ATOM 668 C CA . ARG A 1 88 ? 8.724 -9.289 9.887 1.00 76.31 88 ARG A CA 1
ATOM 669 C C . ARG A 1 88 ? 9.462 -8.334 10.812 1.00 76.31 88 ARG A C 1
ATOM 671 O O . ARG A 1 88 ? 10.709 -8.304 10.708 1.00 76.31 88 ARG A O 1
#

Nearest PDB structures (foldseek):
  3fa7-assembly2_B  TM=5.679E-01  e=2.457E-01  Homo sapiens
  2vx8-assembly1_B  TM=5.284E-01  e=5.719E-01  Homo sapiens
  4uoi-assembly2_E  TM=3.407E-01  e=1.265E-01  Hepatitis C virus (isolate H77)
  8gnn-assembly1_B  TM=4.971E-01  e=3.944E+00  Homo sapiens
  3ggr-assembly1_B  TM=4.503E-01  e=4.726E+00  Homo sapiens

Secondary structure (DSSP, 8-state):
----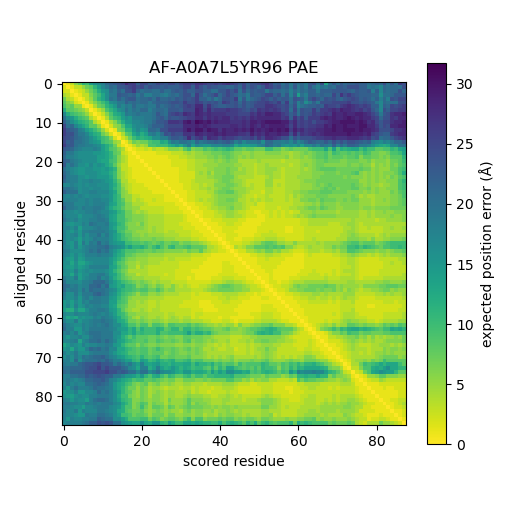----------SS--HHHHHHHHHHHHHTT--EEEEEEETTEEEEEEEETTEEEEEEEESSS--------SS---EE-TT--EE-

Solvent-accessible surface area (backbone atoms only — not comparable to full-atom values): 6039 Å² total; per-residue (Å²): 142,76,81,64,83,81,92,84,81,88,90,74,99,62,104,56,90,54,65,70,58,57,49,48,54,54,50,51,66,74,52,61,77,51,81,47,76,48,81,48,77,57,96,66,33,43,36,38,39,33,35,38,91,96,45,75,48,73,51,74,51,39,89,82,56,75,70,91,82,90,79,94,76,93,84,82,69,76,49,66,49,98,83,69,49,77,46,117

Radius of gyration: 14.7 Å; Cα contacts (8 Å, |Δi|>4): 83; chains: 1; bounding box: 30×25×46 Å

Sequence (88 aa):
MVQVPIIGGRGGDVKGPRPAFDAFKTVAAHLAGFTAARLERQGGVTAVTFERGDRTTTVLWSEVAPRTVALRHRAQGLLVDERARRRR

Foldseek 3Di:
DDWADDDDDDDDDDPDDPVVVVVVVVCCVVQPQFPDWDWDDDPQKIWIWTHHPPDIDIDIDGPPGTDDDDDDDDDDDWDQYPVRDTDD

Mean predicted aligned error: 9.6 Å